Protein AF-A0A660Y828-F1 (afdb_monomer_lite)

Foldseek 3Di:
DDPVVVVVLVVVVVVVVVVCVVCCVLQQWPDKDWDDCVVVVRADPPDDTDIDTDHDPPDPDPVPSVVD

pLDDT: mean 83.52, std 13.32, range [53.47, 95.62]

Radius of gyration: 15.17 Å; chains: 1; bounding box: 40×23×32 Å

Structure (mmCIF, N/CA/C/O backbone):
data_AF-A0A660Y828-F1
#
_entry.id   AF-A0A660Y828-F1
#
loop_
_atom_site.group_PDB
_atom_site.id
_atom_site.type_symbol
_atom_site.label_atom_id
_atom_site.label_alt_id
_atom_site.label_comp_id
_atom_site.label_asym_id
_atom_site.label_entity_id
_atom_site.label_seq_id
_atom_site.pdbx_PDB_ins_code
_atom_site.Cartn_x
_atom_site.Cartn_y
_atom_site.Cartn_z
_atom_site.occupancy
_atom_sit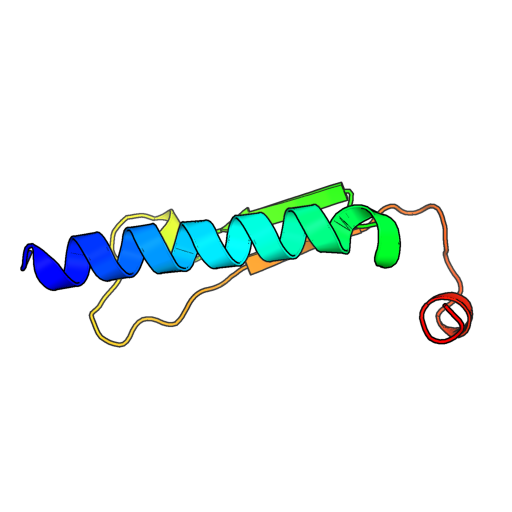e.B_iso_or_equiv
_atom_site.auth_seq_id
_atom_site.auth_comp_id
_atom_site.auth_asym_id
_atom_site.auth_atom_id
_atom_site.pdbx_PDB_model_num
ATOM 1 N N . MET A 1 1 ? -18.515 -5.014 17.699 1.00 59.19 1 MET A N 1
ATOM 2 C CA . MET A 1 1 ? -17.752 -4.004 16.925 1.00 59.19 1 MET A CA 1
ATOM 3 C C . MET A 1 1 ? -18.720 -2.916 16.467 1.00 59.19 1 MET A C 1
ATOM 5 O O . MET A 1 1 ? -19.754 -3.268 15.915 1.00 59.19 1 MET A O 1
ATOM 9 N N . ASN A 1 2 ? -18.461 -1.630 16.739 1.00 71.06 2 ASN A N 1
ATOM 10 C CA . ASN A 1 2 ? -19.372 -0.541 16.338 1.00 71.06 2 ASN A CA 1
ATOM 11 C C . ASN A 1 2 ? -19.525 -0.507 14.804 1.00 71.06 2 ASN A C 1
ATOM 13 O O . ASN A 1 2 ? -18.511 -0.510 14.103 1.00 71.06 2 ASN A O 1
ATOM 17 N N . ARG A 1 3 ? -20.761 -0.442 14.276 1.00 69.38 3 ARG A N 1
ATOM 18 C CA . ARG A 1 3 ? -21.032 -0.414 12.816 1.00 69.38 3 ARG A CA 1
ATOM 19 C C . ARG A 1 3 ? -20.243 0.685 12.094 1.00 69.38 3 ARG A C 1
ATOM 21 O O . ARG A 1 3 ? -19.678 0.427 11.037 1.00 69.38 3 ARG A O 1
ATOM 28 N N . SER A 1 4 ? -20.132 1.862 12.711 1.00 76.06 4 SER A N 1
ATOM 29 C CA . SER A 1 4 ? -19.342 2.991 12.197 1.00 76.06 4 SER A CA 1
ATOM 30 C C . SER A 1 4 ? -17.854 2.642 12.005 1.00 76.06 4 SER A C 1
ATOM 32 O O . SER A 1 4 ? -17.302 2.873 10.931 1.00 76.06 4 SER A O 1
ATOM 34 N N . GLN A 1 5 ? -17.217 1.972 12.977 1.00 70.94 5 GLN A N 1
ATOM 35 C CA . GLN A 1 5 ? -15.806 1.579 12.856 1.00 70.94 5 GLN A CA 1
ATOM 36 C C . GLN A 1 5 ? -15.588 0.497 11.793 1.00 70.94 5 GLN A C 1
ATOM 38 O O . GLN A 1 5 ? -14.595 0.528 11.074 1.00 70.94 5 GLN A O 1
ATOM 43 N N . SER A 1 6 ? -16.520 -0.451 11.657 1.00 79.06 6 SER A N 1
ATOM 44 C CA . SER A 1 6 ? -16.447 -1.455 10.588 1.00 79.06 6 SER A CA 1
ATOM 45 C C . SER A 1 6 ? -16.532 -0.814 9.201 1.00 79.06 6 SER A C 1
ATOM 47 O O . SER A 1 6 ? -15.770 -1.188 8.310 1.00 79.06 6 SER A O 1
ATOM 49 N N . GLN A 1 7 ? -17.410 0.177 9.029 1.00 84.75 7 GLN A N 1
ATOM 50 C CA . GLN A 1 7 ? -17.555 0.882 7.760 1.00 84.75 7 GLN A CA 1
ATOM 51 C C . GLN A 1 7 ? -16.326 1.735 7.431 1.00 84.75 7 GLN A C 1
ATOM 53 O O . GLN A 1 7 ? -15.862 1.713 6.292 1.00 84.75 7 GLN A O 1
ATOM 58 N N . PHE A 1 8 ? -15.765 2.430 8.424 1.00 84.19 8 PHE A N 1
ATOM 59 C CA . PHE A 1 8 ? -14.522 3.184 8.261 1.00 84.19 8 PHE A CA 1
ATOM 60 C C . PHE A 1 8 ? -13.384 2.288 7.757 1.00 84.19 8 PHE A C 1
ATOM 62 O O . PHE A 1 8 ? -12.753 2.609 6.754 1.00 84.19 8 PHE A O 1
ATOM 69 N N . ARG A 1 9 ? -13.189 1.117 8.380 1.00 83.00 9 ARG A N 1
ATOM 70 C CA . ARG A 1 9 ? -12.156 0.143 7.980 1.00 83.00 9 ARG A CA 1
ATOM 71 C C . ARG A 1 9 ? -12.308 -0.298 6.525 1.00 83.00 9 ARG A C 1
ATOM 73 O O . ARG A 1 9 ? -11.338 -0.286 5.776 1.00 83.00 9 ARG A O 1
ATOM 80 N N . LYS A 1 10 ? -13.530 -0.643 6.108 1.00 86.88 10 LYS A N 1
ATOM 81 C CA . LYS A 1 10 ? -13.814 -1.037 4.718 1.00 86.88 10 LYS A CA 1
ATOM 82 C C . LYS A 1 10 ? -13.526 0.094 3.734 1.00 86.88 10 LYS A C 1
ATOM 84 O O . LYS A 1 10 ? -12.936 -0.145 2.685 1.00 86.88 10 LYS A O 1
ATOM 89 N N . ASN A 1 11 ? -13.921 1.319 4.077 1.00 91.31 11 ASN A N 1
ATOM 90 C CA . ASN A 1 11 ? -13.665 2.483 3.235 1.00 91.31 11 ASN A CA 1
ATOM 91 C C . ASN A 1 11 ? -12.164 2.770 3.114 1.00 91.31 11 ASN A C 1
ATOM 93 O O . ASN A 1 11 ? -11.703 3.066 2.018 1.00 91.31 11 ASN A O 1
ATOM 97 N N . LEU A 1 12 ? -11.412 2.638 4.207 1.00 89.88 12 LEU A N 1
ATOM 98 C CA . LEU A 1 12 ? -9.971 2.867 4.222 1.00 89.88 12 LEU A CA 1
ATOM 99 C C . LEU A 1 12 ? -9.221 1.854 3.350 1.00 89.88 12 LEU A C 1
ATOM 101 O O . LEU A 1 12 ? -8.425 2.255 2.507 1.00 89.88 12 LEU A O 1
ATOM 105 N N . LEU A 1 13 ? -9.538 0.561 3.476 1.00 89.88 13 LEU A N 1
ATOM 106 C CA . LEU A 1 13 ? -8.956 -0.477 2.615 1.00 89.88 13 LEU A CA 1
ATOM 107 C C . LEU A 1 13 ? -9.309 -0.260 1.138 1.00 89.88 13 LEU A C 1
ATOM 109 O O . LEU A 1 13 ? -8.469 -0.462 0.268 1.00 89.88 13 LEU A O 1
ATOM 113 N N . ARG A 1 14 ? -10.531 0.202 0.846 1.00 93.31 14 ARG A N 1
ATOM 114 C CA . ARG A 1 14 ? -10.948 0.537 -0.521 1.00 93.31 14 ARG A CA 1
ATOM 115 C C . ARG A 1 14 ? -10.133 1.693 -1.106 1.00 93.31 14 ARG A C 1
ATOM 117 O O . ARG A 1 14 ? -9.735 1.608 -2.260 1.00 93.31 14 ARG A O 1
ATOM 124 N N . ILE A 1 15 ? -9.903 2.756 -0.333 1.00 93.12 15 ILE A N 1
ATOM 125 C CA . ILE A 1 15 ? -9.111 3.915 -0.778 1.00 93.12 15 ILE A CA 1
ATOM 126 C C . ILE A 1 15 ? -7.663 3.497 -1.043 1.00 93.12 15 ILE A C 1
ATOM 128 O O . ILE A 1 15 ? -7.123 3.838 -2.088 1.00 93.12 15 ILE A O 1
ATOM 132 N N . GLN A 1 16 ? -7.058 2.715 -0.143 1.00 91.44 16 GLN A N 1
ATOM 133 C CA . GLN A 1 16 ? -5.692 2.224 -0.340 1.00 91.44 16 GLN A CA 1
ATOM 134 C C . GLN A 1 16 ? -5.575 1.327 -1.571 1.00 91.44 16 GLN A C 1
ATOM 136 O O . GLN A 1 16 ? -4.655 1.497 -2.363 1.00 91.44 16 GLN A O 1
ATOM 141 N N . LYS A 1 17 ? -6.534 0.417 -1.770 1.00 93.44 17 LYS A N 1
ATOM 142 C CA . LYS A 1 17 ? -6.569 -0.428 -2.964 1.00 93.44 17 LYS A CA 1
ATOM 143 C C . LYS A 1 17 ? -6.605 0.416 -4.242 1.00 93.44 17 LYS A C 1
ATOM 145 O O . LYS A 1 17 ? -5.764 0.214 -5.107 1.00 93.44 17 LYS A O 1
ATOM 150 N N . ALA A 1 18 ? -7.518 1.384 -4.319 1.00 95.56 18 ALA A N 1
ATOM 151 C CA . ALA A 1 18 ? -7.628 2.262 -5.482 1.00 95.56 18 ALA A CA 1
ATOM 152 C C . ALA A 1 18 ? -6.341 3.069 -5.727 1.00 95.56 18 ALA A C 1
ATOM 154 O O . ALA A 1 18 ? -5.923 3.212 -6.869 1.00 95.56 18 ALA A O 1
ATOM 155 N N . PHE A 1 19 ? -5.688 3.548 -4.662 1.00 94.56 19 PHE A N 1
ATOM 156 C CA . PHE A 1 19 ? -4.410 4.249 -4.769 1.00 94.56 19 PHE A CA 1
ATOM 157 C C . PHE A 1 19 ? -3.320 3.364 -5.385 1.00 94.56 19 PHE A C 1
ATOM 159 O O . PHE A 1 19 ? -2.682 3.773 -6.349 1.00 94.56 19 PHE A O 1
ATOM 166 N N . PHE A 1 20 ? -3.112 2.148 -4.871 1.00 94.44 20 PHE A N 1
ATOM 167 C CA . PHE A 1 20 ? -2.073 1.266 -5.411 1.00 94.44 20 PHE A CA 1
ATOM 168 C C . PHE A 1 20 ? -2.400 0.775 -6.824 1.00 94.44 20 PHE A C 1
ATOM 170 O O . PHE A 1 20 ? -1.486 0.651 -7.628 1.00 94.44 20 PHE A O 1
ATOM 177 N N . GLU A 1 21 ? -3.677 0.568 -7.159 1.00 94.44 21 GLU A N 1
ATOM 178 C CA . GLU A 1 21 ? -4.104 0.257 -8.531 1.00 94.44 21 GLU A CA 1
ATOM 179 C C . GLU A 1 21 ? -3.808 1.415 -9.498 1.00 94.44 21 GLU A C 1
ATOM 181 O O . GLU A 1 21 ? -3.275 1.183 -10.580 1.00 94.44 21 GLU A O 1
ATOM 186 N N . GLU A 1 22 ? -4.092 2.662 -9.106 1.00 95.62 22 GLU A N 1
ATOM 187 C CA . GLU A 1 22 ? -3.778 3.854 -9.910 1.00 95.62 22 GLU A CA 1
ATOM 188 C C . GLU A 1 22 ? -2.264 4.037 -10.087 1.00 95.62 22 GLU A C 1
ATOM 190 O O . GLU A 1 22 ? -1.789 4.422 -11.155 1.00 95.62 22 GLU A O 1
ATOM 195 N N . LYS A 1 23 ? -1.493 3.768 -9.032 1.00 90.31 23 LYS A N 1
ATOM 196 C CA . LYS A 1 23 ? -0.048 3.996 -9.004 1.00 90.31 23 LYS A CA 1
ATOM 197 C C . LYS A 1 23 ? 0.781 2.820 -9.513 1.00 90.31 23 LYS A C 1
ATOM 199 O O . LYS A 1 23 ? 1.985 2.991 -9.693 1.00 90.31 23 LYS A O 1
ATOM 204 N N . ALA A 1 24 ? 0.162 1.672 -9.793 1.00 91.00 24 ALA A N 1
ATOM 205 C CA . ALA A 1 24 ? 0.880 0.443 -10.111 1.00 91.00 24 ALA A CA 1
ATOM 206 C C . ALA A 1 24 ? 1.844 0.607 -11.292 1.00 91.00 24 ALA A C 1
ATOM 208 O O . ALA A 1 24 ? 3.025 0.304 -11.174 1.00 91.00 24 ALA A O 1
ATOM 209 N N . ALA A 1 25 ? 1.363 1.178 -12.398 1.00 87.81 25 ALA A N 1
ATOM 210 C CA . ALA A 1 25 ? 2.179 1.399 -13.591 1.00 87.81 25 ALA A CA 1
ATOM 211 C C . ALA A 1 25 ? 3.253 2.486 -13.406 1.00 87.81 25 ALA A C 1
ATOM 213 O O . ALA A 1 25 ? 4.306 2.425 -14.031 1.00 87.81 25 ALA A O 1
ATOM 214 N N . ALA A 1 26 ? 2.997 3.495 -12.567 1.00 87.75 26 ALA A N 1
ATOM 215 C CA . ALA A 1 26 ? 3.934 4.600 -12.369 1.00 87.75 26 ALA A CA 1
ATOM 216 C C . ALA A 1 26 ? 5.201 4.153 -11.626 1.00 87.75 26 ALA A C 1
ATOM 218 O O . ALA A 1 26 ? 6.287 4.628 -11.946 1.00 87.75 26 ALA A O 1
ATOM 219 N N . PHE A 1 27 ? 5.050 3.226 -10.676 1.00 85.81 27 PHE A N 1
ATOM 220 C CA . PHE A 1 27 ? 6.139 2.728 -9.835 1.00 85.81 27 PHE A CA 1
ATOM 221 C C . PHE A 1 27 ? 6.571 1.298 -10.165 1.00 85.81 27 PHE A C 1
ATOM 223 O O . PHE A 1 27 ? 7.285 0.703 -9.366 1.00 85.81 27 PHE A O 1
ATOM 230 N N . ASP A 1 28 ? 6.108 0.725 -11.280 1.00 89.12 28 ASP A N 1
ATOM 231 C CA . ASP A 1 28 ? 6.349 -0.681 -11.635 1.00 89.12 28 ASP A CA 1
ATOM 232 C C . ASP A 1 28 ? 6.023 -1.634 -10.467 1.00 89.12 28 ASP A C 1
ATOM 234 O O . ASP A 1 28 ? 6.759 -2.563 -10.141 1.00 89.12 28 ASP A O 1
ATOM 238 N N . LEU A 1 29 ? 4.912 -1.362 -9.780 1.00 91.44 29 LEU A N 1
ATOM 239 C CA . LEU A 1 29 ? 4.435 -2.161 -8.662 1.00 91.44 29 LEU A CA 1
ATOM 240 C C . LEU A 1 29 ? 3.617 -3.338 -9.199 1.00 91.44 29 LEU A C 1
ATOM 242 O O . LEU A 1 29 ? 2.525 -3.151 -9.736 1.00 91.44 29 LEU A O 1
ATOM 246 N N . ASP A 1 30 ? 4.109 -4.553 -8.981 1.00 92.00 30 ASP A N 1
ATOM 247 C CA . ASP A 1 30 ? 3.397 -5.768 -9.373 1.00 92.00 30 ASP A CA 1
ATOM 248 C C . ASP A 1 30 ? 2.257 -6.074 -8.395 1.00 92.00 30 ASP A C 1
ATOM 250 O O . ASP A 1 30 ? 1.172 -6.494 -8.803 1.00 92.00 30 ASP A O 1
ATOM 254 N N . MET A 1 31 ? 2.504 -5.920 -7.085 1.00 92.25 31 MET A N 1
ATOM 255 C CA . MET A 1 31 ? 1.551 -6.318 -6.040 1.00 92.25 31 MET A CA 1
ATOM 256 C C . MET A 1 31 ? 1.663 -5.464 -4.769 1.00 92.25 31 MET A C 1
ATOM 258 O O . MET A 1 31 ? 2.752 -5.066 -4.359 1.00 92.25 31 MET A O 1
ATOM 262 N N . ALA A 1 32 ? 0.528 -5.265 -4.091 1.00 94.06 32 ALA A N 1
ATOM 263 C CA . ALA A 1 32 ? 0.444 -4.699 -2.744 1.00 94.06 32 ALA A CA 1
ATOM 264 C C . ALA A 1 32 ? -0.380 -5.621 -1.833 1.00 94.06 32 ALA A C 1
ATOM 266 O O . ALA A 1 32 ? -1.518 -5.973 -2.156 1.00 94.06 32 ALA A O 1
ATOM 267 N N . PHE A 1 33 ? 0.175 -5.994 -0.681 1.00 93.31 33 PHE A N 1
ATOM 268 C CA . PHE A 1 33 ? -0.441 -6.920 0.268 1.00 93.31 33 PHE A CA 1
ATOM 269 C C . PHE A 1 33 ? -0.740 -6.229 1.588 1.00 93.31 33 PHE A C 1
ATOM 271 O O . PHE A 1 33 ? 0.137 -5.605 2.179 1.00 93.31 33 PHE A O 1
ATOM 278 N N . LEU A 1 34 ? -1.958 -6.407 2.097 1.00 93.38 34 LEU A N 1
ATOM 279 C CA . LEU A 1 34 ? -2.256 -6.064 3.483 1.00 93.38 34 LEU A CA 1
ATOM 280 C C . LEU A 1 34 ? -1.516 -7.035 4.408 1.00 93.38 34 LEU A C 1
ATOM 282 O O . LEU A 1 34 ? -1.576 -8.249 4.202 1.00 93.38 34 LEU A O 1
ATOM 286 N N . TYR A 1 35 ? -0.873 -6.509 5.446 1.00 93.50 35 TYR A N 1
ATOM 287 C CA . TYR A 1 35 ? -0.146 -7.297 6.433 1.00 93.50 35 TYR A CA 1
ATOM 288 C C . TYR A 1 35 ? -0.573 -6.955 7.870 1.00 93.50 35 TYR A C 1
ATOM 290 O O . TYR A 1 35 ? -1.533 -6.215 8.114 1.00 93.50 35 TYR A O 1
ATOM 298 N N . GLY A 1 36 ? 0.104 -7.574 8.837 1.00 92.81 36 GLY A N 1
ATOM 299 C CA . GLY A 1 36 ? -0.052 -7.263 10.254 1.00 92.81 36 GLY A CA 1
ATOM 300 C C . GLY A 1 36 ? -1.426 -7.602 10.838 1.00 92.81 36 GLY A C 1
ATOM 301 O O . GLY A 1 36 ? -2.152 -8.482 10.366 1.00 92.81 36 GLY A O 1
ATOM 302 N N . SER A 1 37 ? -1.785 -6.900 11.916 1.00 93.50 37 SER A N 1
ATOM 303 C CA . SER A 1 37 ? -3.005 -7.180 12.700 1.00 93.50 37 SER A CA 1
ATOM 304 C C . SER A 1 37 ? -4.300 -7.046 11.891 1.00 93.50 37 SER A C 1
ATOM 306 O O . SER A 1 37 ? -5.291 -7.721 12.180 1.00 93.50 37 SER A O 1
ATOM 308 N N . TRP A 1 38 ? -4.280 -6.211 10.850 1.00 91.50 38 TRP A N 1
ATOM 309 C CA . TRP A 1 38 ? -5.398 -6.029 9.934 1.00 91.50 38 TRP A CA 1
ATOM 310 C C . TRP A 1 38 ? -5.565 -7.220 8.991 1.00 91.50 38 TRP A C 1
ATOM 312 O O . TRP A 1 38 ? -6.695 -7.675 8.815 1.00 91.50 38 TRP A O 1
ATOM 322 N N . ALA A 1 39 ? -4.472 -7.771 8.454 1.00 92.19 39 ALA A N 1
ATOM 323 C CA . ALA A 1 39 ? -4.514 -9.000 7.661 1.00 92.19 39 ALA A CA 1
ATOM 324 C C . ALA A 1 39 ? -4.914 -10.223 8.502 1.00 92.19 39 ALA A C 1
ATOM 326 O O . ALA A 1 39 ? -5.671 -11.072 8.040 1.00 92.19 39 ALA A O 1
ATOM 327 N N . GLY A 1 40 ? -4.466 -10.281 9.761 1.00 91.31 40 GLY A N 1
ATOM 328 C CA . GLY A 1 40 ? -4.802 -11.360 10.696 1.00 91.31 40 GLY A CA 1
ATOM 329 C C . GLY A 1 40 ? -6.243 -11.334 11.227 1.00 91.31 40 GLY A C 1
ATOM 330 O O . GLY A 1 40 ? -6.684 -12.291 11.858 1.00 91.31 40 GLY A O 1
ATOM 331 N N . GLY A 1 41 ? -6.997 -10.255 10.989 1.00 89.69 41 GLY A N 1
ATOM 332 C CA . GLY A 1 41 ? -8.391 -10.127 11.429 1.00 89.69 41 GLY A CA 1
ATOM 333 C C . GLY A 1 41 ? -8.577 -9.696 12.891 1.00 89.69 41 GLY A C 1
ATOM 334 O O . GLY A 1 41 ? -9.710 -9.645 13.371 1.00 89.69 41 GLY A O 1
ATOM 335 N N . TYR A 1 42 ? -7.502 -9.318 13.587 1.00 89.75 42 TYR A N 1
ATOM 336 C CA . TYR A 1 42 ? -7.519 -8.855 14.981 1.00 89.75 42 TYR A CA 1
ATOM 337 C C . TYR A 1 42 ? -6.952 -7.428 15.176 1.00 89.75 42 TYR A C 1
ATOM 339 O O . TYR A 1 42 ? -6.149 -7.202 16.086 1.00 89.75 42 TYR A O 1
ATOM 347 N N . PRO A 1 43 ? -7.372 -6.417 14.383 1.00 89.62 43 PRO A N 1
ATOM 348 C CA . PRO A 1 43 ? -6.886 -5.052 14.553 1.00 89.62 43 PRO A CA 1
ATOM 349 C C . PRO A 1 43 ? -7.501 -4.388 15.792 1.00 89.62 43 PRO A C 1
ATOM 351 O O . PRO A 1 43 ? -8.732 -4.365 15.978 1.00 89.62 43 PRO A O 1
ATOM 354 N N . ARG A 1 44 ? -6.647 -3.774 16.612 1.00 90.00 44 ARG A N 1
ATOM 355 C CA . ARG A 1 44 ? -7.055 -2.901 17.717 1.00 90.00 44 ARG A CA 1
ATOM 356 C C . ARG A 1 44 ? -7.558 -1.556 17.182 1.00 90.00 44 ARG A C 1
ATOM 358 O O . ARG A 1 44 ? -7.599 -1.307 15.977 1.00 90.00 44 ARG A O 1
ATOM 365 N N . LYS A 1 45 ? -8.046 -0.696 18.080 1.00 86.19 45 LYS A N 1
ATOM 366 C CA . LYS A 1 45 ? -8.537 0.644 17.703 1.00 86.19 45 LYS A CA 1
ATOM 367 C C . LYS A 1 45 ? -7.402 1.585 17.293 1.00 86.19 45 LYS A C 1
ATOM 369 O O . LYS A 1 45 ? -7.639 2.487 16.505 1.00 86.19 45 LYS A O 1
ATOM 374 N N . ASP A 1 46 ? -6.223 1.344 17.842 1.00 88.62 46 ASP A N 1
ATOM 375 C CA . ASP A 1 46 ? -4.966 2.066 17.669 1.00 88.62 46 ASP A CA 1
ATOM 376 C C . ASP A 1 46 ? -3.986 1.312 16.757 1.00 88.62 46 ASP A C 1
ATOM 378 O O . ASP A 1 46 ? -2.810 1.641 16.716 1.00 88.62 46 ASP A O 1
ATOM 382 N N . SER A 1 47 ? -4.440 0.255 16.075 1.00 89.88 47 SER A N 1
ATOM 383 C CA . SER A 1 47 ? -3.576 -0.510 15.180 1.00 89.88 47 SER A CA 1
ATOM 38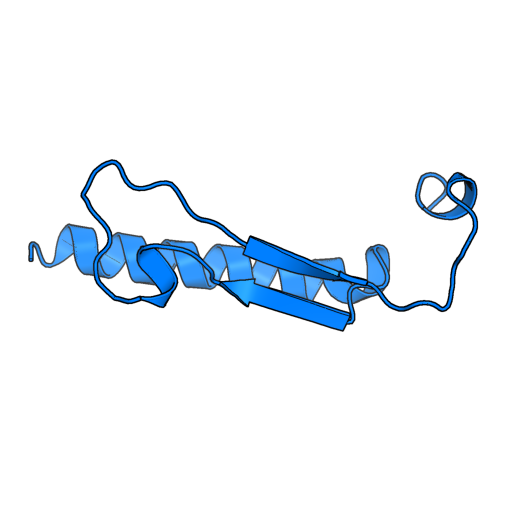4 C C . SER A 1 47 ? -3.282 0.267 13.905 1.00 89.88 47 SER A C 1
ATOM 386 O O . SER A 1 47 ? -4.213 0.611 13.169 1.00 89.88 47 SER A O 1
ATOM 388 N N . ASP A 1 48 ? -1.996 0.406 13.610 1.00 91.25 48 ASP A N 1
ATOM 389 C CA . ASP A 1 48 ? -1.488 0.850 12.315 1.00 91.25 48 ASP A CA 1
ATOM 390 C C . ASP A 1 48 ? -1.873 -0.124 11.191 1.00 91.25 48 ASP A C 1
ATOM 392 O O . ASP A 1 48 ? -2.360 -1.236 11.438 1.00 91.25 48 ASP A O 1
ATOM 396 N N . ILE A 1 49 ? -1.687 0.317 9.945 1.00 90.38 49 ILE A N 1
ATOM 397 C CA . ILE A 1 49 ? -1.922 -0.491 8.747 1.00 90.38 49 ILE A CA 1
ATOM 398 C C . ILE A 1 49 ? -0.588 -0.773 8.079 1.00 90.38 49 ILE A C 1
ATOM 400 O O . ILE A 1 49 ? 0.063 0.138 7.575 1.00 90.38 49 ILE A O 1
ATOM 404 N N . ASP A 1 50 ? -0.238 -2.051 8.031 1.00 92.94 50 ASP A N 1
ATOM 405 C CA . ASP A 1 50 ? 0.967 -2.533 7.376 1.00 92.94 50 ASP A CA 1
ATOM 406 C C . ASP A 1 50 ? 0.640 -2.965 5.943 1.00 92.94 50 ASP A C 1
ATOM 408 O O . ASP A 1 50 ? -0.292 -3.746 5.718 1.00 92.94 50 ASP A O 1
ATOM 412 N N . VAL A 1 51 ? 1.416 -2.481 4.974 1.00 93.69 51 VAL A N 1
ATOM 413 C CA . VAL A 1 51 ? 1.310 -2.880 3.565 1.00 93.69 51 VAL A CA 1
ATOM 414 C C . VAL A 1 51 ? 2.687 -3.293 3.062 1.00 93.69 51 VAL A C 1
ATOM 416 O O . VAL A 1 51 ? 3.644 -2.532 3.180 1.00 93.69 51 VAL A O 1
ATOM 419 N N . ALA A 1 52 ? 2.783 -4.492 2.494 1.00 93.81 52 ALA A N 1
ATOM 420 C CA . ALA A 1 52 ? 3.979 -4.956 1.801 1.00 93.81 52 ALA A CA 1
ATOM 421 C C . ALA A 1 52 ? 3.836 -4.700 0.298 1.00 93.81 52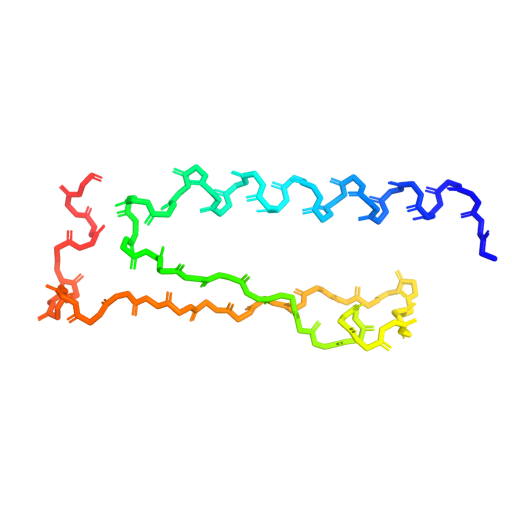 ALA A C 1
ATOM 423 O O . ALA A 1 52 ? 2.800 -5.021 -0.287 1.00 93.81 52 ALA A O 1
ATOM 424 N N . LEU A 1 53 ? 4.872 -4.139 -0.321 1.00 93.81 53 LEU A N 1
ATOM 425 C CA . LEU A 1 53 ? 4.904 -3.794 -1.741 1.00 93.81 53 LEU A CA 1
ATOM 426 C C . LEU A 1 53 ? 5.913 -4.686 -2.465 1.00 93.81 53 LEU A C 1
ATOM 428 O O . LEU A 1 53 ? 7.037 -4.854 -1.994 1.00 93.81 53 LEU A O 1
ATOM 432 N N . HIS A 1 54 ? 5.506 -5.256 -3.595 1.00 91.94 54 HIS A N 1
ATOM 433 C CA . HIS A 1 54 ? 6.374 -6.018 -4.485 1.00 91.94 54 HIS A CA 1
ATOM 434 C C . HIS A 1 54 ? 6.497 -5.280 -5.813 1.00 91.94 54 HIS A C 1
ATOM 436 O O . HIS A 1 54 ? 5.504 -5.093 -6.518 1.00 91.94 54 HIS A O 1
ATOM 442 N N . PHE A 1 55 ? 7.719 -4.872 -6.131 1.00 90.38 55 PHE A N 1
ATOM 443 C CA . PHE A 1 55 ? 8.056 -4.140 -7.343 1.00 90.38 55 PHE A CA 1
ATOM 444 C C . PHE A 1 55 ? 8.628 -5.085 -8.391 1.00 90.38 55 PHE A C 1
ATOM 446 O O . PHE A 1 55 ? 9.319 -6.052 -8.060 1.00 90.38 55 PHE A O 1
ATOM 453 N N . SER A 1 56 ? 8.346 -4.783 -9.649 1.00 85.81 56 SER A N 1
ATOM 454 C CA . SER A 1 56 ? 8.868 -5.516 -10.784 1.00 85.81 56 SER A CA 1
ATOM 455 C C . SER A 1 56 ? 10.392 -5.377 -10.843 1.00 85.81 56 SER A C 1
ATOM 457 O O . SER A 1 56 ? 10.918 -4.276 -10.671 1.00 85.81 56 SER A O 1
ATOM 459 N N . PRO A 1 57 ? 11.138 -6.454 -11.132 1.00 75.38 57 PRO A N 1
ATOM 460 C CA . PRO A 1 57 ? 12.598 -6.403 -11.196 1.00 75.38 57 PRO A CA 1
ATOM 461 C C . PRO A 1 57 ? 13.133 -5.606 -12.401 1.00 75.38 57 PRO A C 1
ATOM 463 O O . PRO A 1 57 ? 14.342 -5.419 -12.524 1.00 75.38 57 PRO A O 1
ATOM 466 N N . THR A 1 58 ? 12.266 -5.167 -13.321 1.00 67.06 58 THR A N 1
ATOM 467 C CA . THR A 1 58 ? 12.656 -4.688 -14.656 1.00 67.06 58 THR A CA 1
ATOM 468 C C . THR A 1 58 ? 13.238 -3.275 -14.745 1.00 67.06 58 THR A C 1
ATOM 470 O O . THR A 1 58 ? 13.674 -2.902 -15.830 1.00 67.06 58 THR A O 1
ATOM 473 N N . HIS A 1 59 ? 13.366 -2.519 -13.651 1.00 56.22 59 HIS A N 1
ATOM 474 C CA . HIS A 1 59 ? 14.067 -1.225 -13.661 1.00 56.22 59 HIS A CA 1
ATOM 475 C C . HIS A 1 59 ? 14.995 -1.072 -12.452 1.00 56.22 59 HIS A C 1
ATOM 477 O O . HIS A 1 59 ? 14.746 -0.318 -11.519 1.00 56.22 59 HIS A O 1
ATOM 483 N N . ALA A 1 60 ? 16.105 -1.809 -12.492 1.00 53.47 60 ALA A N 1
ATOM 484 C CA . ALA A 1 60 ? 17.224 -1.653 -11.573 1.00 53.47 60 ALA A CA 1
ATOM 485 C C . ALA A 1 60 ? 18.119 -0.470 -11.985 1.00 53.47 60 ALA A C 1
ATOM 487 O O . ALA A 1 60 ? 19.223 -0.677 -12.474 1.00 53.47 60 ALA A O 1
ATOM 488 N N . THR A 1 61 ? 17.636 0.755 -11.798 1.00 56.53 61 THR A N 1
ATOM 489 C CA . THR A 1 61 ? 18.482 1.929 -11.520 1.00 56.53 61 THR A CA 1
ATOM 490 C C . THR A 1 61 ? 17.628 2.927 -10.751 1.00 56.53 61 THR A C 1
ATOM 492 O O . THR A 1 61 ? 16.606 3.382 -11.275 1.00 56.53 61 THR A O 1
ATOM 495 N N . ASP A 1 62 ? 18.040 3.244 -9.525 1.00 57.47 62 ASP A N 1
ATOM 496 C CA . ASP A 1 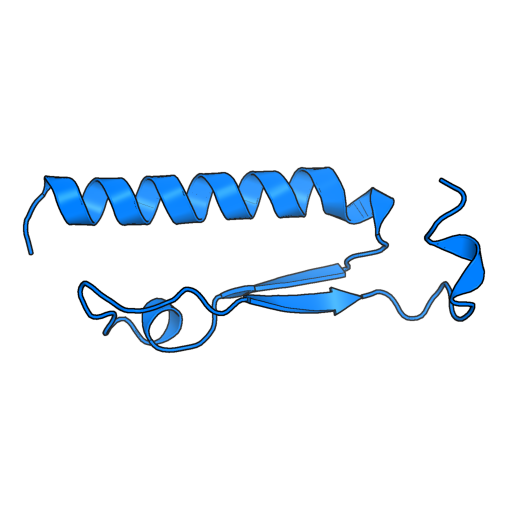62 ? 17.361 4.156 -8.594 1.00 57.47 62 ASP A CA 1
ATOM 497 C C . ASP A 1 62 ? 17.081 5.538 -9.220 1.00 57.47 62 ASP A C 1
ATOM 499 O O . ASP A 1 62 ? 16.153 6.241 -8.821 1.00 57.47 62 ASP A O 1
ATOM 503 N N . GLU A 1 63 ? 17.842 5.912 -10.250 1.00 56.44 63 GLU A N 1
ATOM 504 C CA . GLU A 1 63 ? 17.749 7.183 -10.962 1.00 56.44 63 GLU A CA 1
ATOM 505 C C . GLU A 1 63 ? 16.500 7.317 -11.857 1.00 56.44 63 GLU A C 1
ATOM 507 O O . GLU A 1 63 ? 16.019 8.426 -12.062 1.00 56.44 63 GLU A O 1
ATOM 512 N N . ALA A 1 64 ? 15.924 6.222 -12.366 1.00 57.31 64 ALA A N 1
ATOM 513 C CA . ALA A 1 64 ? 14.825 6.292 -13.343 1.00 57.31 64 ALA A CA 1
ATOM 514 C C . ALA A 1 64 ? 13.433 6.510 -12.716 1.00 57.31 64 ALA A C 1
ATOM 516 O O . ALA A 1 64 ? 12.487 6.880 -13.412 1.00 57.31 64 ALA A O 1
ATOM 517 N N . ILE A 1 65 ? 13.292 6.269 -11.409 1.00 57.09 65 ILE A N 1
ATOM 518 C CA . ILE A 1 65 ? 12.002 6.314 -10.698 1.00 57.09 65 ILE A CA 1
ATOM 519 C C . ILE A 1 65 ? 11.569 7.761 -10.398 1.00 57.09 65 ILE A C 1
ATOM 521 O O . ILE A 1 65 ? 10.375 8.034 -10.301 1.00 57.09 65 ILE A O 1
ATOM 525 N N . PHE A 1 66 ? 12.518 8.696 -10.283 1.00 60.66 66 PHE A N 1
ATOM 526 C CA . PHE A 1 66 ? 12.245 10.102 -9.951 1.00 60.66 66 PHE A CA 1
ATOM 527 C C . PHE A 1 66 ? 12.096 11.025 -11.173 1.00 60.66 66 PHE A C 1
ATOM 529 O O . PHE A 1 66 ? 11.702 12.176 -11.004 1.00 60.66 66 PHE A O 1
ATOM 536 N N . ASP A 1 67 ? 12.370 10.520 -12.379 1.00 56.19 67 ASP A N 1
ATOM 537 C CA . ASP A 1 67 ? 12.359 11.282 -13.639 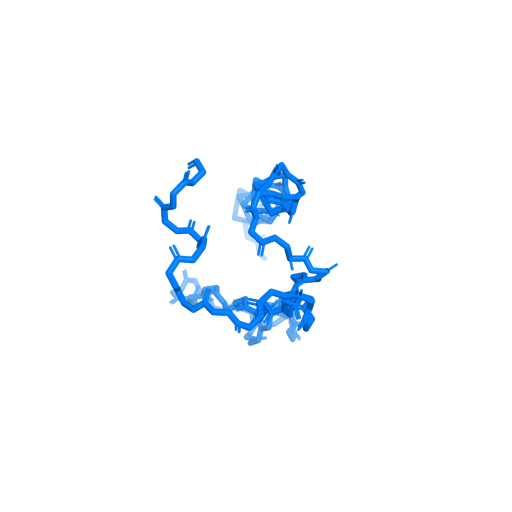1.00 56.19 67 ASP A CA 1
ATOM 538 C C . ASP A 1 67 ? 11.049 11.128 -14.455 1.00 56.19 67 ASP A C 1
ATOM 540 O O . ASP A 1 67 ? 10.981 11.576 -15.603 1.00 56.19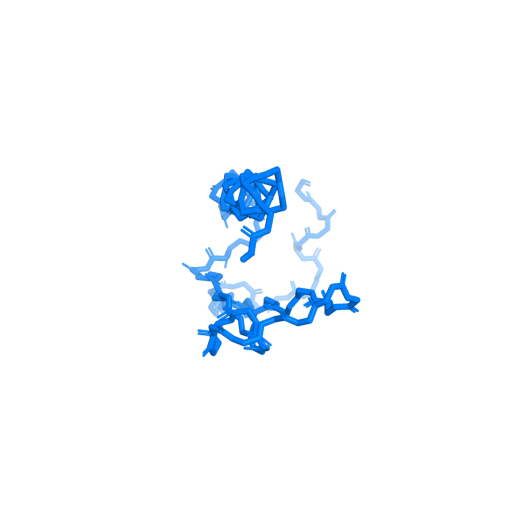 67 ASP A O 1
ATOM 544 N N . ARG A 1 68 ? 10.001 10.501 -13.892 1.00 53.53 68 ARG A N 1
ATOM 545 C CA . ARG A 1 68 ? 8.675 10.333 -14.527 1.00 53.53 68 ARG A CA 1
ATOM 546 C C . ARG A 1 68 ? 7.629 11.337 -14.044 1.00 53.53 68 ARG A C 1
ATOM 548 O O . ARG A 1 68 ? 7.554 11.588 -12.822 1.00 53.53 68 ARG A O 1
#

Secondary structure (DSSP, 8-state):
--HHHHHHHHHHHHHHHHHHHHHTTTTTEEEEEEEHHHHTT---TT---EEEEEE-TT---GGGSS--

Sequence (68 aa):
MNRSQSQFRKNLLRIQKAFFEEKAAAFDLDMAFLYGSWAGGYPRKDSDIDVALHFSPTHATDEAIFDR